Protein AF-A0A194X0B0-F1 (afdb_monomer)

Nearest PDB structures (foldseek):
  7n85-assembly1_1  TM=4.933E-01  e=4.315E+00  Saccharomyces cerevisiae
  6mp6-assembly1_A  TM=3.224E-01  e=2.286E+00  Homo sapiens
  3k7a-assembly1_A  TM=4.381E-01  e=8.144E+00  Saccharomyces cerevisiae

Mean predicted a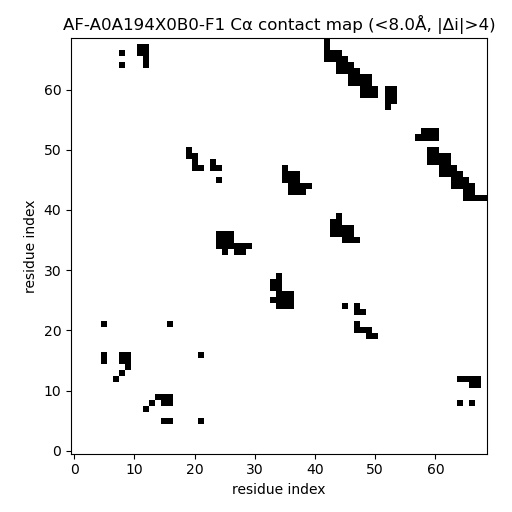ligned error: 6.38 Å

Secondary structure (DSSP, 8-state):
-HHHHHHHHHHHHSSPPPHHHHTT--SS--SS----EEEETTEEEEEEE-HHHHHHHS-PPEEEEEPP-

pLDDT: mean 78.58, std 7.8, range [60.41, 89.25]

Sequence (69 aa):
FLLKLMVAIHIIGGQPARSPEIGSIKVRNSFTLSRNIFVINGRVAIVTTYNKSLKRRGKIEYVFRCFSD

Solvent-accessible surface area (backbone atoms only — not comparable to full-atom values): 4175 Å² total; per-residue (Å²): 112,68,68,61,53,53,49,50,42,28,75,54,47,48,74,63,70,52,75,71,37,56,75,63,67,30,88,57,66,54,99,87,42,77,43,35,63,46,74,58,96,90,24,50,30,40,54,34,59,45,63,67,44,31,76,74,68,76,39,88,42,78,4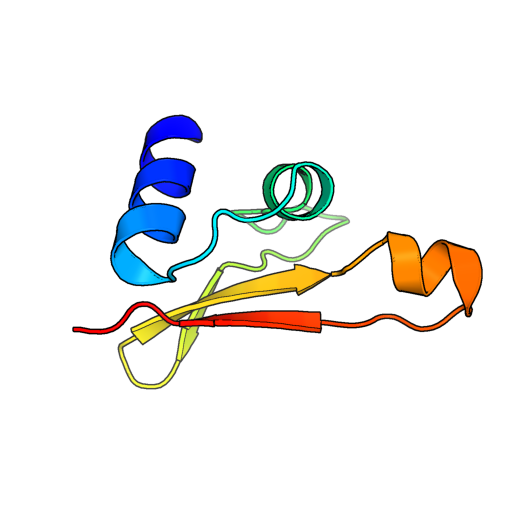5,80,40,56,48,69,135

Organism: Mollisia scopiformis (NCBI:txid149040)

Structure (mmCIF, N/CA/C/O backbone):
data_AF-A0A194X0B0-F1
#
_entry.id   AF-A0A194X0B0-F1
#
loop_
_atom_site.group_PDB
_atom_site.id
_atom_site.type_symbol
_atom_site.label_atom_id
_atom_site.label_alt_id
_atom_site.label_comp_id
_atom_site.label_asym_id
_atom_site.label_entity_id
_atom_site.label_seq_id
_atom_site.pdbx_PDB_ins_code
_atom_site.Cartn_x
_atom_site.Cartn_y
_atom_site.Cartn_z
_atom_site.occupancy
_atom_site.B_iso_or_equiv
_atom_site.auth_seq_id
_atom_site.auth_comp_id
_a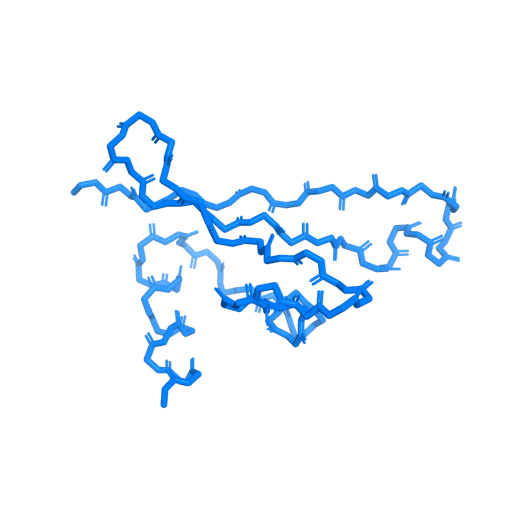tom_site.auth_asym_id
_atom_site.auth_atom_id
_atom_site.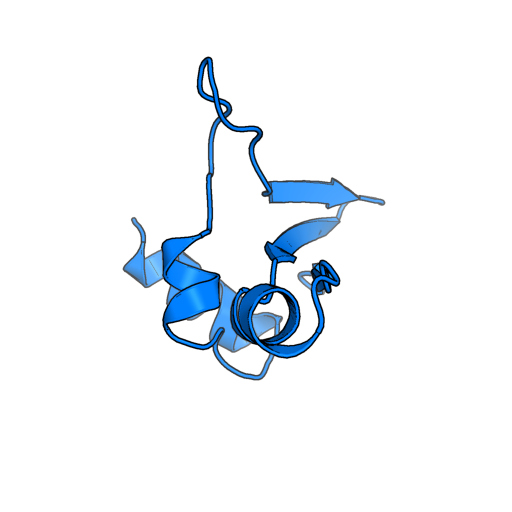pdbx_PDB_model_num
ATOM 1 N N . PHE A 1 1 ? 5.799 9.029 11.603 1.00 70.19 1 PHE A N 1
ATOM 2 C CA . PHE A 1 1 ? 4.766 8.742 10.584 1.00 70.19 1 PHE A CA 1
ATOM 3 C C . PHE A 1 1 ? 4.635 7.238 10.321 1.00 70.19 1 PHE A C 1
ATOM 5 O O . PHE A 1 1 ? 3.590 6.692 10.646 1.00 70.19 1 PHE A O 1
ATOM 12 N N . LEU A 1 2 ? 5.688 6.552 9.848 1.00 72.94 2 LEU A N 1
ATOM 13 C CA . LEU A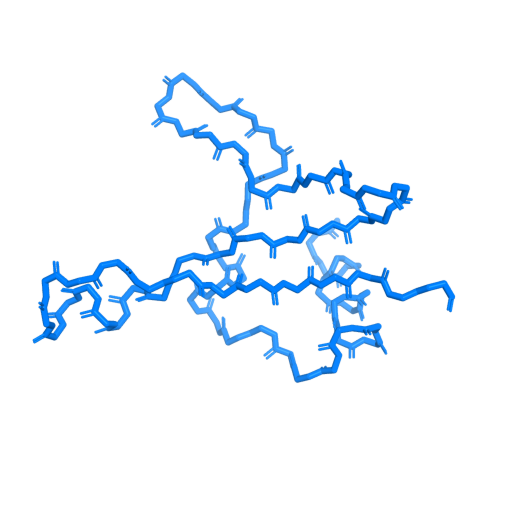 1 2 ? 5.661 5.114 9.521 1.00 72.9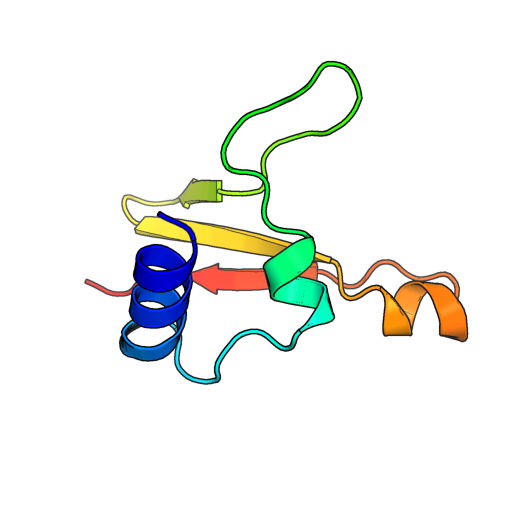4 2 LEU A CA 1
ATOM 14 C C . LEU A 1 2 ? 5.172 4.219 10.675 1.00 72.94 2 LEU A C 1
ATOM 16 O O . LEU A 1 2 ? 4.289 3.399 10.468 1.00 72.94 2 LEU A O 1
ATOM 20 N N . LEU A 1 3 ? 5.669 4.441 11.898 1.00 78.44 3 LEU A N 1
ATOM 21 C CA . LEU A 1 3 ? 5.240 3.688 13.084 1.00 78.44 3 LEU A CA 1
ATOM 22 C C . LEU A 1 3 ? 3.721 3.764 13.314 1.00 78.4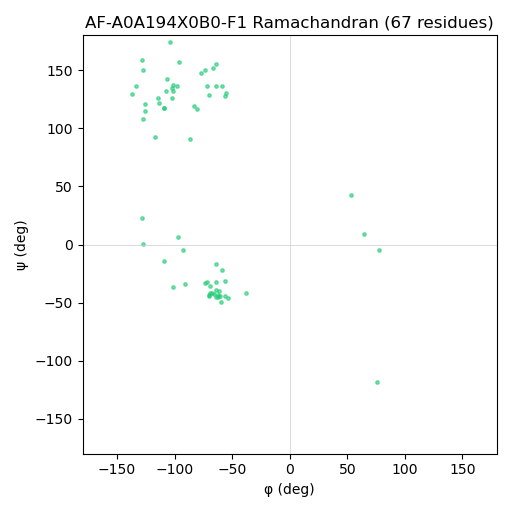4 3 LEU A C 1
ATOM 24 O O . LEU A 1 3 ? 3.086 2.744 13.546 1.00 78.44 3 LEU A O 1
ATOM 28 N N . LYS A 1 4 ? 3.123 4.957 13.180 1.00 82.50 4 LYS A N 1
ATOM 29 C CA . LYS A 1 4 ? 1.671 5.146 13.346 1.00 82.50 4 LYS A CA 1
ATOM 30 C C . LYS A 1 4 ? 0.885 4.374 12.283 1.00 82.50 4 LYS A C 1
ATOM 32 O O . LYS A 1 4 ? -0.133 3.773 12.596 1.00 82.50 4 LYS A O 1
ATOM 37 N N . LEU A 1 5 ? 1.388 4.347 11.047 1.00 78.50 5 LEU A N 1
ATOM 38 C CA . LEU A 1 5 ? 0.787 3.578 9.959 1.00 78.50 5 LEU A CA 1
ATOM 39 C C . LEU A 1 5 ? 0.897 2.066 10.205 1.00 78.50 5 LEU A C 1
ATOM 41 O O . LEU A 1 5 ? -0.072 1.347 9.996 1.00 78.50 5 LEU A O 1
ATOM 45 N N . MET A 1 6 ? 2.047 1.583 10.686 1.00 76.38 6 MET A N 1
ATOM 46 C CA . MET A 1 6 ? 2.241 0.169 11.039 1.00 76.38 6 MET A CA 1
ATOM 47 C C . MET A 1 6 ? 1.292 -0.260 12.162 1.00 76.38 6 MET A C 1
ATOM 49 O O . MET A 1 6 ? 0.672 -1.314 12.060 1.00 76.38 6 MET A O 1
ATOM 53 N N . VAL A 1 7 ? 1.141 0.578 13.192 1.00 80.75 7 VAL A N 1
ATOM 54 C CA . VAL A 1 7 ? 0.195 0.353 14.294 1.00 80.75 7 VAL A CA 1
ATOM 55 C C . VAL A 1 7 ? -1.244 0.326 13.775 1.00 80.75 7 VAL A C 1
ATOM 57 O O . VAL A 1 7 ? -1.974 -0.605 14.092 1.00 80.75 7 VAL A O 1
ATOM 60 N N . ALA A 1 8 ? -1.640 1.266 12.912 1.00 79.88 8 ALA A N 1
ATOM 61 C CA . ALA A 1 8 ? -2.975 1.266 12.309 1.00 79.88 8 ALA A CA 1
ATOM 62 C C . ALA A 1 8 ? -3.240 -0.004 11.479 1.00 79.88 8 ALA A C 1
ATOM 64 O O . ALA A 1 8 ? -4.295 -0.620 11.610 1.00 79.88 8 ALA A O 1
ATOM 65 N N . ILE A 1 9 ? -2.272 -0.435 10.659 1.00 78.19 9 ILE A N 1
ATOM 66 C CA . ILE A 1 9 ? -2.371 -1.675 9.870 1.00 78.19 9 ILE A CA 1
ATOM 67 C C . ILE A 1 9 ? -2.514 -2.894 10.782 1.00 78.19 9 ILE A C 1
ATOM 69 O O . ILE A 1 9 ? -3.271 -3.803 10.457 1.00 78.19 9 ILE A O 1
ATOM 73 N N . HIS A 1 10 ? -1.791 -2.923 11.900 1.00 78.12 10 HIS A N 1
ATOM 74 C CA . HIS A 1 10 ? -1.841 -4.035 12.841 1.00 78.12 10 HIS A CA 1
ATOM 75 C C . HIS A 1 10 ? -3.171 -4.103 13.601 1.00 78.12 10 HIS A C 1
ATOM 77 O O . HIS A 1 10 ? -3.748 -5.176 13.731 1.00 78.12 10 HIS A O 1
ATOM 83 N N . ILE A 1 11 ? -3.673 -2.959 14.071 1.00 77.75 11 ILE A N 1
ATOM 84 C CA . ILE A 1 11 ? -4.917 -2.896 14.847 1.00 77.75 11 ILE A CA 1
ATOM 85 C C . ILE A 1 11 ? -6.128 -3.222 13.965 1.00 77.75 11 ILE A C 1
ATOM 87 O O . ILE A 1 11 ? -7.016 -3.948 14.394 1.00 77.75 11 ILE A O 1
ATOM 91 N N . ILE A 1 12 ? -6.160 -2.710 12.733 1.00 71.81 12 ILE A N 1
ATOM 92 C CA . ILE A 1 12 ? -7.369 -2.741 11.897 1.00 71.81 12 ILE A CA 1
ATOM 93 C C . ILE A 1 12 ? -7.303 -3.851 10.834 1.00 71.81 12 ILE A C 1
ATOM 95 O O . ILE A 1 12 ? -8.305 -4.484 10.522 1.00 71.81 12 ILE A O 1
ATOM 99 N N . GLY A 1 13 ? -6.119 -4.109 10.271 1.00 65.31 13 GLY A N 1
ATOM 100 C CA . GLY A 1 13 ? -5.898 -5.100 9.210 1.00 65.31 13 GLY A CA 1
ATOM 101 C C . GLY A 1 13 ? -5.397 -6.462 9.707 1.00 65.31 13 GLY A C 1
ATOM 102 O O . GLY A 1 13 ? -5.018 -7.306 8.889 1.00 65.31 13 GLY A O 1
ATOM 103 N N . GLY A 1 14 ? -5.342 -6.668 11.027 1.00 72.50 14 GLY A N 1
ATOM 104 C CA . GLY A 1 14 ? -4.927 -7.916 11.663 1.00 72.50 14 GLY A CA 1
ATOM 105 C C . GLY A 1 14 ? -3.413 -8.151 11.640 1.00 72.50 14 GLY A C 1
ATOM 106 O O . GLY A 1 14 ? -2.629 -7.417 12.247 1.00 72.50 14 GLY A O 1
ATOM 107 N N . GLN A 1 15 ? -2.971 -9.234 10.989 1.00 63.72 15 GLN A N 1
ATOM 108 C CA . GLN A 1 15 ? -1.563 -9.642 11.032 1.00 63.72 15 GLN A CA 1
ATOM 109 C C . GLN A 1 15 ? -0.650 -8.500 10.562 1.00 63.72 15 GLN A C 1
ATOM 111 O O . GLN A 1 15 ? -0.866 -7.976 9.462 1.00 63.72 15 GLN A O 1
ATOM 116 N N . PRO A 1 16 ? 0.382 -8.130 11.343 1.00 63.47 16 PRO A N 1
ATOM 117 C CA . PRO A 1 16 ? 1.266 -7.041 10.971 1.00 63.47 16 PRO A CA 1
ATOM 118 C C . PRO A 1 16 ? 1.906 -7.364 9.623 1.00 63.47 16 PRO A C 1
ATOM 120 O O . PRO A 1 16 ? 2.314 -8.500 9.358 1.00 63.47 16 PRO A O 1
ATOM 123 N N . ALA A 1 17 ? 1.960 -6.366 8.745 1.00 63.38 17 ALA A N 1
ATOM 124 C CA . ALA A 1 17 ? 2.627 -6.521 7.465 1.00 63.38 17 ALA A CA 1
ATOM 125 C C . ALA A 1 17 ? 4.075 -6.981 7.704 1.00 63.38 17 ALA A C 1
ATOM 127 O O . ALA A 1 17 ? 4.788 -6.455 8.559 1.00 63.38 17 ALA A O 1
ATOM 128 N N . ARG A 1 18 ? 4.514 -8.029 7.002 1.00 69.50 18 ARG A N 1
ATOM 129 C CA . ARG A 1 18 ? 5.877 -8.546 7.196 1.00 69.50 18 ARG A CA 1
ATOM 130 C C . ARG A 1 18 ? 6.881 -7.502 6.711 1.00 69.50 18 ARG A C 1
ATOM 132 O O . ARG A 1 18 ? 6.579 -6.742 5.797 1.00 69.50 18 ARG A O 1
ATOM 139 N N . SER A 1 19 ? 8.088 -7.495 7.282 1.00 69.44 19 SER A N 1
ATOM 140 C CA . SER A 1 19 ? 9.147 -6.503 7.005 1.00 69.44 19 SER A CA 1
ATOM 141 C C . SER A 1 19 ? 9.274 -6.049 5.530 1.00 69.44 19 SER A C 1
ATOM 143 O O . SER A 1 19 ? 9.405 -4.846 5.301 1.00 69.44 19 SER A O 1
ATOM 145 N N . PRO A 1 20 ? 9.179 -6.939 4.513 1.00 64.50 20 PRO A N 1
ATOM 146 C CA . PRO A 1 20 ? 9.249 -6.536 3.103 1.00 64.50 20 PRO A CA 1
ATOM 147 C C . PRO A 1 20 ? 8.014 -5.777 2.592 1.00 64.50 20 PRO A C 1
ATOM 149 O O . PRO A 1 20 ? 8.137 -4.925 1.719 1.00 64.50 20 PRO A O 1
ATOM 152 N N . GLU A 1 21 ? 6.825 -6.083 3.114 1.00 68.50 21 GLU A N 1
ATOM 153 C CA . GLU A 1 21 ? 5.571 -5.423 2.738 1.00 68.50 21 GLU A CA 1
ATOM 154 C C . GLU A 1 21 ? 5.552 -3.986 3.263 1.00 68.50 21 GLU A C 1
ATOM 156 O O . GLU A 1 21 ? 5.239 -3.070 2.507 1.00 68.50 21 GLU A O 1
ATOM 161 N N . ILE A 1 22 ? 5.968 -3.771 4.516 1.00 72.88 22 ILE A N 1
ATOM 162 C CA . ILE A 1 22 ? 6.000 -2.441 5.147 1.00 72.88 22 ILE A CA 1
ATOM 163 C C . ILE A 1 22 ? 6.977 -1.511 4.436 1.00 72.88 22 ILE A C 1
ATOM 165 O O . ILE A 1 22 ? 6.626 -0.376 4.122 1.00 72.88 22 ILE A O 1
ATOM 169 N N . GLY A 1 23 ? 8.180 -2.003 4.128 1.00 75.19 23 GLY A N 1
ATOM 170 C CA . GLY A 1 23 ? 9.182 -1.220 3.402 1.00 75.19 23 GLY A CA 1
ATOM 171 C C . GLY A 1 23 ? 8.760 -0.852 1.975 1.00 75.19 23 GLY A C 1
ATOM 172 O O . GLY A 1 23 ? 9.341 0.046 1.377 1.00 75.19 23 GLY A O 1
ATOM 173 N N . SER A 1 24 ? 7.743 -1.523 1.424 1.00 76.81 24 SER A N 1
ATOM 174 C CA . SER A 1 24 ? 7.238 -1.274 0.070 1.00 76.81 24 SER A CA 1
ATOM 175 C C . SER A 1 24 ? 6.073 -0.276 0.004 1.00 76.81 24 SER A C 1
ATOM 177 O O . SER A 1 24 ? 5.629 0.061 -1.104 1.00 76.81 24 SER A O 1
ATOM 179 N N . ILE A 1 25 ? 5.572 0.190 1.158 1.00 83.38 25 ILE A N 1
ATOM 180 C CA . ILE A 1 25 ? 4.470 1.156 1.240 1.00 83.38 25 ILE A CA 1
ATOM 181 C C . ILE A 1 25 ? 4.947 2.531 0.757 1.00 83.38 25 ILE A C 1
ATOM 183 O O . ILE A 1 25 ? 5.946 3.080 1.209 1.00 83.38 25 ILE A O 1
ATOM 187 N N . LYS A 1 26 ? 4.177 3.097 -0.161 1.00 85.94 26 LYS A N 1
ATOM 188 C CA . LYS A 1 26 ? 4.367 4.358 -0.864 1.00 85.94 26 LYS A CA 1
ATOM 189 C C . LYS A 1 26 ? 3.098 5.181 -0.698 1.00 85.94 26 LYS A C 1
ATOM 191 O O . LYS A 1 26 ? 2.056 4.887 -1.280 1.00 85.94 26 LYS A O 1
ATOM 196 N N . VAL A 1 27 ? 3.202 6.229 0.112 1.00 82.62 27 VAL A N 1
ATOM 197 C CA . VAL A 1 27 ? 2.083 7.135 0.416 1.00 82.62 27 VAL A CA 1
ATOM 198 C C . VAL A 1 27 ? 1.772 8.055 -0.762 1.00 82.62 27 VAL A C 1
ATOM 200 O O . VAL A 1 27 ? 0.620 8.406 -1.000 1.00 82.62 27 VAL A O 1
ATOM 203 N N . ARG A 1 28 ? 2.802 8.431 -1.524 1.00 84.19 28 ARG A N 1
ATOM 204 C CA . ARG A 1 28 ? 2.709 9.345 -2.661 1.00 84.19 28 ARG A CA 1
ATOM 205 C C . ARG A 1 28 ? 3.338 8.706 -3.895 1.00 84.19 28 ARG A C 1
ATOM 207 O O . ARG A 1 28 ? 4.278 7.924 -3.774 1.00 84.19 28 ARG A O 1
ATOM 214 N N . ASN A 1 29 ? 2.819 9.069 -5.065 1.00 87.12 29 ASN A N 1
ATOM 215 C CA . ASN A 1 29 ? 3.454 8.752 -6.338 1.00 87.12 29 ASN A CA 1
ATOM 216 C C . ASN A 1 29 ? 4.813 9.462 -6.419 1.00 87.12 29 ASN A C 1
ATOM 218 O O . ASN A 1 29 ? 4.914 10.647 -6.091 1.00 87.12 29 ASN A O 1
ATOM 222 N N . SER A 1 30 ? 5.833 8.752 -6.881 1.00 84.38 30 SER A N 1
ATOM 223 C CA . SER A 1 30 ? 7.059 9.341 -7.409 1.00 84.38 30 SER A CA 1
ATOM 224 C C . SER A 1 30 ? 7.047 9.253 -8.936 1.00 84.38 30 SER A C 1
ATOM 226 O O . SER A 1 30 ? 6.160 8.636 -9.524 1.00 84.38 30 SER A O 1
ATOM 228 N N . PHE A 1 31 ? 8.049 9.848 -9.584 1.00 86.56 31 PHE A N 1
ATOM 229 C CA . PHE A 1 31 ? 8.223 9.752 -11.036 1.00 86.56 31 PHE A CA 1
ATOM 230 C C . PHE A 1 31 ? 8.319 8.296 -11.530 1.00 86.56 31 PHE A C 1
ATOM 232 O O . PHE A 1 31 ? 7.875 7.976 -12.624 1.00 86.56 31 PHE A O 1
ATOM 239 N N . THR A 1 32 ? 8.872 7.403 -10.706 1.00 84.81 32 THR A N 1
ATOM 240 C CA . THR A 1 32 ? 9.161 6.008 -11.067 1.00 84.81 32 THR A CA 1
ATOM 241 C C . THR A 1 32 ? 8.253 4.988 -10.385 1.00 84.81 32 THR A C 1
ATOM 243 O O . THR A 1 32 ? 8.242 3.823 -10.773 1.00 84.81 32 THR A O 1
ATOM 246 N N . LEU A 1 33 ? 7.514 5.379 -9.343 1.00 82.88 33 LEU A N 1
ATOM 247 C CA . LEU A 1 33 ? 6.755 4.455 -8.505 1.00 82.88 33 LEU A CA 1
ATOM 248 C C . LEU A 1 33 ? 5.371 5.015 -8.187 1.00 82.88 33 LEU A C 1
ATOM 250 O O . LEU A 1 33 ? 5.228 6.113 -7.654 1.00 82.88 33 LEU A O 1
ATOM 254 N N . SER A 1 34 ? 4.343 4.206 -8.419 1.00 86.88 34 SER A N 1
ATOM 255 C CA . SER A 1 34 ? 2.985 4.532 -7.984 1.00 86.88 34 SER A CA 1
ATOM 256 C C . SER A 1 34 ? 2.797 4.284 -6.487 1.00 86.88 34 SER A C 1
ATOM 258 O O . SER A 1 34 ? 3.383 3.365 -5.904 1.00 86.88 34 SER A O 1
ATOM 260 N N . ARG A 1 35 ? 1.948 5.103 -5.867 1.00 89.25 35 ARG A N 1
ATOM 261 C CA . ARG A 1 35 ? 1.440 4.905 -4.513 1.00 89.25 35 ARG A CA 1
ATOM 262 C C . ARG A 1 35 ? 0.606 3.636 -4.456 1.00 89.25 35 ARG A C 1
ATOM 264 O O . ARG A 1 35 ? 0.025 3.205 -5.446 1.00 89.25 35 ARG A O 1
ATOM 271 N N . ASN A 1 36 ? 0.513 3.077 -3.267 1.00 88.62 36 ASN A N 1
ATOM 272 C CA . ASN A 1 36 ? -0.227 1.851 -2.999 1.00 88.62 36 ASN A CA 1
ATOM 273 C C . ASN A 1 36 ? -1.217 2.003 -1.837 1.00 88.62 36 ASN A C 1
ATOM 275 O O . ASN A 1 36 ? -1.612 1.016 -1.222 1.00 88.62 36 ASN A O 1
ATOM 279 N N . ILE A 1 37 ? -1.624 3.244 -1.560 1.00 88.12 37 ILE A N 1
ATOM 280 C CA . ILE A 1 37 ? -2.701 3.584 -0.629 1.00 88.12 37 ILE A CA 1
ATOM 281 C C . ILE A 1 37 ? -3.858 4.188 -1.429 1.00 88.12 37 ILE A C 1
ATOM 283 O O . ILE A 1 37 ? -3.698 5.208 -2.116 1.00 88.12 37 ILE A O 1
ATOM 287 N N . PHE A 1 38 ? -5.022 3.561 -1.327 1.00 88.19 38 PHE A N 1
ATOM 288 C CA . PHE A 1 38 ? -6.230 3.896 -2.074 1.00 88.19 38 PHE A CA 1
ATOM 289 C C . PHE A 1 38 ? -7.418 4.057 -1.134 1.00 88.19 38 PHE A C 1
ATOM 291 O O . PHE A 1 38 ? -7.402 3.547 -0.019 1.00 88.19 38 PHE A O 1
ATOM 298 N N . VAL A 1 39 ? -8.444 4.764 -1.600 1.00 88.31 39 VAL A N 1
ATOM 299 C CA . VAL A 1 39 ? -9.771 4.743 -0.985 1.00 88.31 39 VAL A CA 1
ATOM 300 C C . VAL A 1 39 ? -10.677 3.990 -1.949 1.00 88.31 39 VAL A C 1
ATOM 302 O O . VAL A 1 39 ? -10.820 4.404 -3.097 1.00 88.31 39 VAL A O 1
ATOM 305 N N . ILE A 1 40 ? -11.221 2.858 -1.513 1.00 87.31 40 ILE A N 1
ATOM 306 C CA . ILE A 1 40 ? -12.064 1.963 -2.306 1.00 87.31 40 ILE A CA 1
ATOM 307 C C . ILE A 1 40 ? -13.356 1.767 -1.521 1.00 87.31 40 ILE A C 1
ATOM 309 O O . ILE A 1 40 ? -13.317 1.323 -0.377 1.00 87.31 40 ILE A O 1
ATOM 313 N N . ASN A 1 41 ? -14.495 2.124 -2.118 1.00 87.69 41 ASN A N 1
ATOM 314 C CA . ASN A 1 41 ? -15.815 2.052 -1.476 1.00 87.69 41 ASN A CA 1
ATOM 315 C C . ASN A 1 41 ? -15.866 2.772 -0.113 1.00 87.69 41 ASN A C 1
ATOM 317 O O . ASN A 1 41 ? -16.391 2.239 0.858 1.00 87.69 41 ASN A O 1
ATOM 321 N N . GLY A 1 42 ? -15.255 3.959 -0.023 1.00 87.12 42 GLY A N 1
ATOM 322 C CA . GLY A 1 42 ? -15.187 4.741 1.219 1.00 87.12 42 GLY A CA 1
ATOM 323 C C . GLY A 1 42 ? -14.156 4.249 2.240 1.00 87.12 42 GLY A C 1
ATOM 324 O O . GLY A 1 42 ? -13.916 4.932 3.229 1.00 87.12 42 GLY A O 1
ATOM 325 N N . ARG A 1 43 ? -13.485 3.120 1.987 1.00 84.50 43 ARG A N 1
ATOM 326 C CA . ARG A 1 43 ? -12.522 2.512 2.912 1.00 84.50 43 ARG A CA 1
ATOM 327 C C . ARG A 1 43 ? -11.100 2.691 2.437 1.00 84.50 43 ARG A C 1
ATOM 329 O O . ARG A 1 43 ? -10.812 2.595 1.245 1.00 84.50 43 ARG A O 1
ATOM 336 N N . VAL A 1 44 ? -10.183 2.917 3.370 1.00 86.06 44 VAL A N 1
ATOM 337 C CA . VAL A 1 44 ? -8.761 2.948 3.032 1.00 86.06 44 VAL A CA 1
ATOM 338 C C . VAL A 1 44 ? -8.306 1.517 2.727 1.00 86.06 44 VAL A C 1
ATOM 340 O O . VAL A 1 44 ? -8.650 0.572 3.434 1.00 86.06 44 VAL A O 1
ATOM 343 N N . ALA A 1 45 ? -7.521 1.353 1.671 1.00 86.88 45 ALA A N 1
ATOM 344 C CA . ALA A 1 45 ? -6.936 0.088 1.268 1.00 86.88 45 ALA A CA 1
ATOM 345 C C . ALA A 1 45 ? -5.450 0.259 0.948 1.00 86.88 45 ALA A C 1
ATOM 347 O O . ALA A 1 45 ? -5.046 1.213 0.278 1.00 86.88 45 ALA A O 1
ATOM 348 N N . ILE A 1 46 ? -4.631 -0.681 1.413 1.00 87.50 46 ILE A N 1
ATOM 349 C CA . ILE A 1 46 ? -3.194 -0.737 1.147 1.00 87.50 46 ILE A CA 1
ATOM 350 C C . ILE A 1 46 ? -2.899 -1.985 0.319 1.00 87.50 46 ILE A C 1
ATOM 352 O O . ILE A 1 46 ? -3.253 -3.096 0.715 1.00 87.50 46 ILE A O 1
ATOM 356 N N . VAL A 1 47 ? -2.236 -1.790 -0.822 1.00 87.19 47 VAL A N 1
ATOM 357 C CA . VAL A 1 47 ? -1.952 -2.840 -1.811 1.00 87.19 47 VAL A CA 1
ATOM 358 C C . VAL A 1 47 ? -0.446 -3.039 -1.956 1.00 87.19 47 VAL A C 1
ATOM 360 O O . VAL A 1 47 ? 0.226 -2.364 -2.733 1.00 87.19 47 VAL A O 1
ATOM 363 N N . THR A 1 48 ? 0.130 -3.961 -1.196 1.00 85.62 48 THR A N 1
ATOM 364 C CA . THR A 1 48 ? 1.574 -4.241 -1.263 1.00 85.62 48 THR A CA 1
ATOM 365 C C . THR A 1 48 ? 1.870 -5.421 -2.179 1.00 85.62 48 THR A C 1
ATOM 367 O O . THR A 1 48 ? 1.013 -6.259 -2.441 1.00 85.62 48 THR A O 1
ATOM 370 N N . THR A 1 49 ? 3.096 -5.494 -2.697 1.00 81.56 49 THR A N 1
ATOM 371 C CA . THR A 1 49 ? 3.557 -6.630 -3.503 1.00 81.56 49 THR A CA 1
ATOM 372 C C . THR A 1 49 ? 4.441 -7.544 -2.669 1.00 81.56 49 THR A C 1
ATOM 374 O O . THR A 1 49 ? 5.360 -7.096 -1.978 1.00 81.56 49 THR A O 1
ATOM 377 N N . TYR A 1 50 ? 4.209 -8.848 -2.758 1.00 75.38 50 TYR A N 1
ATOM 378 C CA . TYR A 1 50 ? 4.979 -9.831 -2.014 1.00 75.38 50 TYR A CA 1
ATOM 379 C C . TYR A 1 50 ? 6.248 -10.235 -2.776 1.00 75.38 50 TYR A C 1
ATOM 381 O O . TYR A 1 50 ? 6.263 -11.196 -3.542 1.00 75.38 50 TYR A O 1
ATOM 389 N N . ASN A 1 51 ? 7.358 -9.531 -2.539 1.00 68.81 51 ASN A N 1
ATOM 390 C CA . ASN A 1 51 ? 8.615 -9.719 -3.287 1.00 68.81 51 ASN A CA 1
ATOM 391 C C . ASN A 1 51 ? 9.214 -11.140 -3.228 1.00 68.81 51 ASN A C 1
ATOM 393 O O . ASN A 1 51 ? 9.997 -11.512 -4.102 1.00 68.81 51 ASN A O 1
ATOM 397 N N . LYS A 1 52 ? 8.875 -11.961 -2.224 1.00 69.12 52 LYS A N 1
ATOM 398 C CA . LYS A 1 52 ? 9.367 -13.350 -2.144 1.00 69.12 52 LYS A CA 1
ATOM 399 C C . LYS A 1 52 ? 8.758 -14.232 -3.240 1.00 69.12 52 LYS A C 1
ATOM 401 O O . LYS A 1 52 ? 9.453 -15.105 -3.754 1.00 69.12 52 LYS A O 1
ATOM 406 N N . SER A 1 53 ? 7.496 -13.998 -3.604 1.00 63.91 53 SER A N 1
ATOM 407 C CA . SER A 1 53 ? 6.840 -14.699 -4.718 1.00 63.91 53 SER A CA 1
ATOM 408 C C . SER A 1 53 ? 7.480 -14.351 -6.055 1.00 63.91 53 SER A C 1
ATOM 410 O O . SER A 1 53 ? 7.814 -15.257 -6.815 1.00 63.91 53 SER A O 1
ATOM 412 N N . LEU A 1 54 ? 7.789 -13.069 -6.260 1.00 71.75 54 LEU A N 1
ATOM 413 C CA . LEU A 1 54 ? 8.481 -12.578 -7.445 1.00 71.75 54 LEU A CA 1
ATOM 414 C C . LEU A 1 54 ? 9.860 -13.226 -7.589 1.00 71.75 54 LEU A C 1
ATOM 416 O O . LEU A 1 54 ? 10.164 -13.797 -8.630 1.00 71.75 54 LEU A O 1
ATOM 420 N N . LYS A 1 55 ? 10.663 -13.226 -6.516 1.00 70.50 55 LYS A N 1
ATOM 421 C CA . LYS A 1 55 ? 12.003 -13.832 -6.531 1.00 70.50 55 LYS A CA 1
ATOM 422 C C . LYS A 1 55 ? 11.996 -15.348 -6.744 1.00 70.50 55 LYS A C 1
ATOM 424 O O . LYS A 1 55 ? 12.949 -15.868 -7.305 1.00 70.50 55 LYS A O 1
ATOM 429 N N . ARG A 1 56 ? 10.976 -16.067 -6.259 1.00 77.06 56 ARG A N 1
ATOM 430 C CA . ARG A 1 56 ? 10.924 -17.538 -6.367 1.00 77.06 56 ARG A CA 1
ATOM 431 C C . ARG A 1 56 ? 10.222 -18.051 -7.619 1.00 77.06 56 ARG A C 1
ATOM 433 O O . ARG A 1 56 ? 10.563 -19.130 -8.078 1.00 77.06 56 ARG A O 1
ATOM 440 N N . ARG A 1 57 ? 9.194 -17.350 -8.096 1.00 79.56 57 ARG A N 1
ATOM 441 C CA . ARG A 1 57 ? 8.267 -17.853 -9.125 1.00 79.56 57 ARG A CA 1
ATOM 442 C C . ARG A 1 57 ? 8.106 -16.907 -10.315 1.00 79.56 57 ARG A C 1
ATOM 444 O O . ARG A 1 57 ? 7.287 -17.186 -11.179 1.00 79.56 57 ARG A O 1
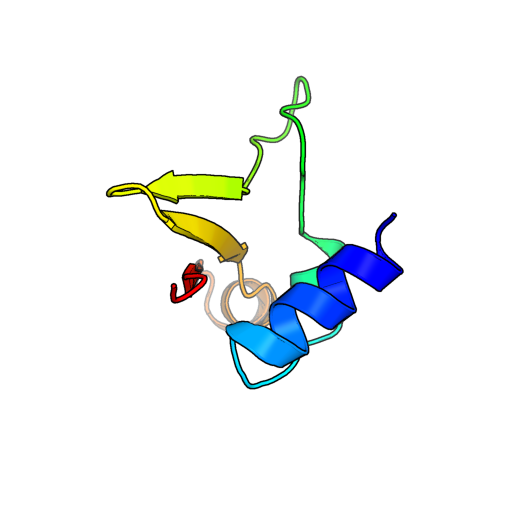ATOM 451 N N . GLY A 1 58 ? 8.793 -15.761 -10.327 1.00 79.50 58 GLY A N 1
ATOM 452 C CA . GLY A 1 58 ? 8.624 -14.731 -11.361 1.00 79.50 58 GLY A CA 1
ATOM 453 C C . GLY A 1 58 ? 7.237 -14.076 -11.376 1.00 79.50 58 GLY A C 1
ATOM 454 O O . GLY A 1 58 ? 6.922 -13.329 -12.295 1.00 79.50 58 GLY A O 1
ATOM 455 N N . LYS A 1 59 ? 6.397 -14.344 -10.368 1.00 77.69 59 LYS A N 1
ATOM 456 C CA . LYS A 1 59 ? 5.011 -13.878 -10.297 1.00 77.69 59 LYS A CA 1
ATOM 457 C C . LYS A 1 59 ? 4.873 -12.780 -9.254 1.00 77.69 59 LYS A C 1
ATOM 459 O O . LYS A 1 59 ? 5.335 -12.938 -8.127 1.00 77.69 59 LYS A O 1
ATOM 464 N N . ILE A 1 60 ? 4.206 -11.691 -9.623 1.00 80.25 60 ILE A N 1
ATOM 465 C CA . ILE A 1 60 ? 3.815 -10.646 -8.678 1.00 80.25 60 ILE A CA 1
ATOM 466 C C . ILE A 1 60 ? 2.549 -11.115 -7.960 1.00 80.25 60 ILE A C 1
ATOM 468 O O . ILE A 1 60 ? 1.507 -11.306 -8.584 1.00 80.25 60 ILE A O 1
ATOM 472 N N . GLU A 1 61 ? 2.643 -11.306 -6.648 1.00 82.75 61 GLU A N 1
ATOM 473 C CA . GLU A 1 61 ? 1.478 -11.495 -5.784 1.00 82.75 61 GLU A CA 1
ATOM 474 C C . GLU A 1 61 ? 1.170 -10.190 -5.048 1.00 82.75 61 GLU A C 1
ATOM 476 O O . GLU A 1 61 ? 2.069 -9.554 -4.487 1.00 82.75 61 GLU A O 1
ATOM 481 N N . TYR A 1 62 ? -0.101 -9.795 -5.062 1.00 84.31 62 TYR A N 1
ATOM 482 C CA . TYR A 1 62 ? -0.594 -8.608 -4.375 1.00 84.31 62 TYR A CA 1
ATOM 483 C C . TYR A 1 62 ? -1.215 -9.004 -3.038 1.00 84.31 62 TYR A C 1
ATOM 485 O O . TYR A 1 62 ?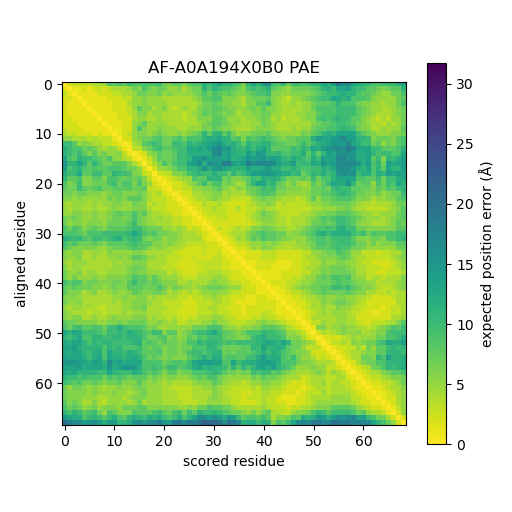 -1.966 -9.973 -2.951 1.00 84.31 62 TYR A O 1
ATOM 493 N N . VAL A 1 63 ? -0.912 -8.232 -2.002 1.00 82.69 63 VAL A N 1
ATOM 494 C CA . VAL A 1 63 ? -1.506 -8.349 -0.673 1.00 82.69 63 VAL A CA 1
ATOM 495 C C . VAL A 1 63 ? -2.407 -7.142 -0.472 1.00 82.69 63 VAL A C 1
ATOM 497 O O . VAL A 1 63 ? -1.944 -6.000 -0.490 1.00 82.69 63 VAL A O 1
ATOM 500 N N . PHE A 1 64 ? -3.698 -7.406 -0.298 1.00 84.50 64 PHE A N 1
ATOM 501 C CA . PHE A 1 64 ? -4.720 -6.386 -0.107 1.00 84.50 64 PHE A CA 1
ATOM 502 C C . PHE A 1 64 ? -5.096 -6.287 1.370 1.00 84.50 64 PHE A C 1
ATOM 504 O O . PHE A 1 64 ? -5.451 -7.290 1.988 1.00 84.50 64 PHE A O 1
ATOM 511 N N . ARG A 1 65 ? -5.022 -5.082 1.939 1.00 82.69 65 ARG A N 1
ATOM 512 C CA . ARG A 1 65 ? -5.423 -4.803 3.324 1.00 82.69 65 ARG A CA 1
ATOM 513 C C . ARG A 1 65 ? -6.423 -3.659 3.329 1.00 82.69 65 ARG A C 1
ATOM 515 O O . ARG A 1 65 ? -6.058 -2.551 2.951 1.00 82.69 65 ARG A O 1
ATOM 522 N N . CYS A 1 66 ? -7.656 -3.936 3.739 1.00 81.38 66 CYS A N 1
ATOM 523 C CA . CYS A 1 66 ? -8.719 -2.943 3.866 1.00 81.38 66 CYS A CA 1
ATOM 524 C C . CYS A 1 66 ? -8.881 -2.559 5.334 1.00 81.38 66 CYS A C 1
ATOM 526 O O . CYS A 1 66 ? -8.852 -3.436 6.197 1.00 81.38 66 CYS A O 1
ATOM 528 N N . PHE A 1 67 ? -9.044 -1.272 5.608 1.00 78.31 67 PHE A N 1
ATOM 529 C CA . PHE A 1 67 ? -9.399 -0.795 6.933 1.00 78.31 67 PHE A CA 1
ATOM 530 C C . PHE A 1 67 ? -10.920 -0.909 7.098 1.00 78.31 67 PHE A C 1
ATOM 532 O O . PHE A 1 67 ? -11.667 -0.348 6.294 1.00 78.31 67 PHE A O 1
ATOM 539 N N . SER A 1 68 ? -11.362 -1.694 8.082 1.00 67.88 68 SER A N 1
ATOM 540 C CA . SER A 1 68 ? -12.771 -1.771 8.483 1.00 67.88 68 SER A CA 1
ATOM 541 C C . SER A 1 68 ? -13.170 -0.508 9.249 1.00 67.88 68 SER A C 1
ATOM 543 O O . SER A 1 68 ? -12.312 0.101 9.892 1.00 67.88 68 SER A O 1
ATOM 545 N N . ASP A 1 69 ? -14.449 -0.141 9.144 1.00 60.41 69 ASP A N 1
ATOM 546 C CA . ASP A 1 69 ? -15.092 0.900 9.958 1.00 60.41 69 ASP A CA 1
ATOM 547 C C . ASP A 1 69 ? -15.091 0.540 11.454 1.00 60.41 69 ASP A C 1
ATOM 549 O O . ASP A 1 69 ? -15.257 -0.666 11.765 1.00 60.41 69 ASP A O 1
#

Foldseek 3Di:
DLVVVQVQCCVFQPDGDPPQQSVQADCCDDPVDHHQWDQDPNWIKGWGWDVVCCVPPVDTDIDIGTGDD

Radius of gyration: 12.35 Å; Cα contacts (8 Å, |Δi|>4): 95; chains: 1; bounding box: 28×28×26 Å